Protein AF-A0A378Y1N2-F1 (afdb_monomer_lite)

Organism: Paenibacillus polymyxa (NCBI:txid1406)

pLDDT: mean 94.86, std 3.03, range [78.81, 98.0]

Foldseek 3Di:
DLVVLLVVQDVVLLVVLLVVLQVLLVPADPVQVVVCVPDPDDPSVCSNPCSPQGNCVVVQQCFQDVLVVRHGLVVLSPDPSSPSSSSSSSSPDDD

Structure (mmCIF, N/CA/C/O backbone):
data_AF-A0A378Y1N2-F1
#
_entry.id   AF-A0A378Y1N2-F1
#
loop_
_atom_site.group_PDB
_atom_site.id
_atom_site.type_symbol
_atom_site.label_atom_id
_atom_site.label_alt_id
_atom_site.label_comp_id
_atom_site.label_asym_id
_atom_site.label_entity_id
_atom_site.label_seq_id
_atom_site.pdbx_PDB_ins_code
_atom_site.Cartn_x
_atom_site.Cartn_y
_atom_site.Cartn_z
_atom_site.occupancy
_atom_site.B_iso_or_equiv
_atom_site.auth_seq_id
_atom_site.auth_comp_id
_atom_site.auth_asym_id
_atom_site.auth_atom_id
_atom_site.pdbx_PDB_model_num
ATOM 1 N N . MET A 1 1 ? -11.852 -4.951 10.010 1.00 86.19 1 MET A N 1
ATOM 2 C CA . MET A 1 1 ? -10.387 -4.939 9.779 1.00 86.19 1 MET A CA 1
ATOM 3 C C . MET A 1 1 ? -9.792 -3.539 9.815 1.00 86.19 1 MET A C 1
ATOM 5 O O . MET A 1 1 ? -8.791 -3.349 10.493 1.00 86.19 1 MET A O 1
ATOM 9 N N . ARG A 1 2 ? -10.391 -2.549 9.137 1.00 87.56 2 ARG A N 1
ATOM 10 C CA . ARG A 1 2 ? -9.886 -1.164 9.091 1.00 87.56 2 ARG A CA 1
ATOM 11 C C . ARG A 1 2 ? -9.569 -0.547 10.462 1.00 87.56 2 ARG A C 1
ATOM 13 O O . ARG A 1 2 ? -8.461 -0.061 10.649 1.00 87.56 2 ARG A O 1
ATOM 20 N N . GLU A 1 3 ? -10.485 -0.629 11.425 1.00 89.94 3 GLU A N 1
ATOM 21 C CA . GLU A 1 3 ? -10.276 -0.073 12.774 1.00 89.94 3 GLU A CA 1
ATOM 22 C C . GLU A 1 3 ? -9.116 -0.731 13.533 1.00 89.94 3 GLU A C 1
ATOM 24 O O . GLU A 1 3 ? -8.355 -0.045 14.211 1.00 89.94 3 GLU A O 1
ATOM 29 N N . THR A 1 4 ? -8.961 -2.053 13.409 1.00 90.31 4 THR A N 1
ATOM 30 C CA . THR A 1 4 ? -7.860 -2.804 14.031 1.00 90.31 4 THR A CA 1
ATOM 31 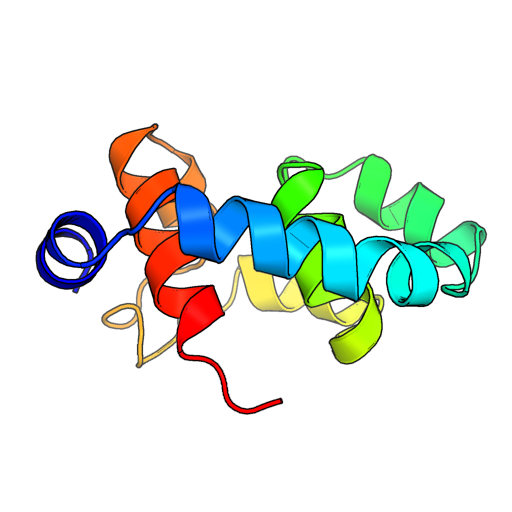C C . THR A 1 4 ? -6.519 -2.284 13.532 1.00 90.31 4 THR A C 1
ATOM 33 O O . THR A 1 4 ? -5.672 -1.892 14.327 1.00 90.31 4 THR A O 1
ATOM 36 N N . TYR A 1 5 ? -6.366 -2.190 12.211 1.00 91.88 5 TYR A N 1
ATOM 37 C CA . TYR A 1 5 ? -5.144 -1.684 11.600 1.00 91.88 5 TYR A CA 1
ATOM 38 C C . TYR A 1 5 ? -4.876 -0.216 11.922 1.00 91.88 5 TYR A C 1
ATOM 40 O O . TYR A 1 5 ? -3.730 0.153 12.160 1.00 91.88 5 TYR A O 1
ATOM 48 N N . LEU A 1 6 ? -5.916 0.623 11.965 1.00 92.44 6 LEU A N 1
ATOM 49 C CA . LEU A 1 6 ? -5.766 2.030 12.326 1.00 92.44 6 LEU A CA 1
ATOM 50 C C . LEU A 1 6 ? -5.191 2.191 13.740 1.00 92.44 6 LEU A C 1
ATOM 52 O O . LEU A 1 6 ? -4.270 2.979 13.930 1.00 92.44 6 LEU A O 1
ATOM 56 N N . LYS A 1 7 ? -5.689 1.414 14.711 1.00 92.50 7 LYS A N 1
ATOM 57 C CA . LYS A 1 7 ? -5.195 1.434 16.101 1.00 92.50 7 LYS A CA 1
ATOM 58 C C . LYS A 1 7 ? -3.732 1.008 16.223 1.00 92.50 7 LYS A C 1
ATOM 60 O O . LYS A 1 7 ? -3.042 1.425 17.145 1.00 92.50 7 LYS A O 1
ATOM 65 N N . GLU A 1 8 ? -3.266 0.171 15.308 1.00 91.50 8 GLU A N 1
ATOM 66 C CA . GLU A 1 8 ? -1.914 -0.387 15.319 1.00 91.50 8 GLU A CA 1
ATOM 67 C C . GLU A 1 8 ? -0.942 0.394 14.428 1.00 91.50 8 GLU A C 1
ATOM 69 O O . GLU A 1 8 ? 0.248 0.070 14.382 1.00 91.50 8 GLU A O 1
ATOM 74 N N . PHE A 1 9 ? -1.430 1.410 13.710 1.00 94.12 9 PHE A N 1
ATOM 75 C CA . PHE A 1 9 ? -0.606 2.203 12.816 1.00 94.12 9 PHE A CA 1
ATOM 76 C C . PHE A 1 9 ? 0.443 2.993 13.600 1.00 94.12 9 PHE A C 1
ATOM 78 O O . PHE A 1 9 ? 0.125 3.838 14.435 1.00 94.12 9 PHE A O 1
ATOM 85 N N . LYS A 1 10 ? 1.715 2.747 13.279 1.00 94.12 10 LYS A N 1
ATOM 86 C CA . LYS A 1 10 ? 2.862 3.476 13.823 1.00 94.12 10 LYS A CA 1
ATOM 87 C C . LYS A 1 10 ? 3.494 4.313 12.707 1.00 94.12 10 LYS A C 1
ATOM 89 O O . LYS A 1 10 ? 4.130 3.728 11.826 1.00 94.12 10 LYS A O 1
ATOM 94 N N . PRO A 1 11 ? 3.349 5.653 12.727 1.00 93.94 11 PRO A N 1
ATOM 95 C CA . PRO A 1 11 ? 3.911 6.526 11.695 1.00 93.94 11 PRO A CA 1
ATOM 96 C C . PRO A 1 11 ? 5.422 6.340 11.511 1.00 93.94 11 PRO A C 1
ATOM 98 O O . PRO A 1 11 ? 5.884 6.200 10.385 1.00 93.94 11 PRO A O 1
ATOM 101 N N . GLU A 1 12 ? 6.164 6.232 12.615 1.00 96.50 12 GLU A N 1
ATOM 102 C CA . GLU A 1 12 ? 7.614 5.970 12.651 1.00 96.50 12 GLU A CA 1
ATOM 103 C C . GLU A 1 12 ? 7.990 4.705 11.858 1.00 96.50 12 GLU A C 1
ATOM 105 O O . GLU A 1 12 ? 8.883 4.712 11.014 1.00 96.50 12 GLU A O 1
ATOM 110 N N . SER A 1 13 ? 7.255 3.608 12.081 1.00 95.75 13 SER A N 1
ATOM 111 C CA . SER A 1 13 ? 7.488 2.337 11.387 1.00 95.75 13 SER A CA 1
ATOM 112 C C . SER A 1 13 ? 7.200 2.444 9.891 1.00 95.75 13 SER A C 1
ATOM 114 O O . SER A 1 13 ? 7.911 1.843 9.089 1.00 95.75 13 SER A O 1
ATOM 116 N N . TRP A 1 14 ? 6.186 3.224 9.507 1.00 97.19 14 TRP A N 1
ATOM 117 C CA . TRP A 1 14 ? 5.890 3.490 8.101 1.00 97.19 14 TRP A CA 1
ATOM 118 C C . TRP A 1 14 ? 6.998 4.299 7.430 1.00 97.19 14 TRP A C 1
ATOM 120 O O . TRP A 1 14 ? 7.469 3.901 6.369 1.00 97.19 14 TRP A O 1
ATOM 130 N N . VAL A 1 15 ? 7.446 5.390 8.058 1.00 97.44 15 VAL A N 1
ATOM 131 C CA . VAL A 1 15 ? 8.529 6.238 7.535 1.00 97.44 15 VAL A CA 1
ATOM 132 C C . VAL A 1 15 ? 9.803 5.419 7.336 1.00 97.44 15 VAL A C 1
ATOM 134 O O . VAL A 1 15 ? 10.378 5.450 6.249 1.00 97.44 15 VAL A O 1
ATOM 137 N N . ASN A 1 16 ? 10.190 4.619 8.334 1.00 97.06 16 ASN A N 1
ATOM 138 C CA . ASN A 1 16 ? 11.347 3.732 8.227 1.00 97.06 16 ASN A CA 1
ATOM 139 C C . ASN A 1 16 ? 11.197 2.737 7.061 1.00 97.06 16 ASN A C 1
ATOM 141 O O . ASN A 1 16 ? 12.126 2.518 6.290 1.00 97.06 16 ASN A O 1
ATOM 145 N N . MET A 1 17 ? 10.004 2.164 6.875 1.00 95.56 17 MET A N 1
ATOM 146 C CA . MET A 1 17 ? 9.764 1.231 5.775 1.00 95.56 17 MET A CA 1
ATOM 147 C C . MET A 1 17 ? 9.844 1.899 4.399 1.00 95.56 17 MET A C 1
ATOM 149 O O . MET A 1 17 ? 10.407 1.311 3.480 1.00 95.56 17 MET A O 1
ATOM 153 N N . VAL A 1 18 ? 9.321 3.119 4.248 1.00 97.62 18 VAL A N 1
ATOM 154 C CA . VAL A 1 18 ? 9.450 3.894 3.004 1.00 97.62 18 VAL A CA 1
ATOM 155 C C . VAL A 1 18 ? 10.924 4.165 2.698 1.00 97.62 18 VAL A C 1
ATOM 157 O O . VAL A 1 18 ? 11.347 3.962 1.564 1.00 97.62 18 VAL A O 1
ATOM 160 N N . GLN A 1 19 ? 11.717 4.550 3.704 1.00 97.12 19 GLN A N 1
ATOM 161 C CA . GLN A 1 19 ? 13.155 4.791 3.546 1.00 97.12 19 GLN A CA 1
ATOM 162 C C . GLN A 1 19 ? 13.904 3.532 3.094 1.00 97.12 19 GLN A C 1
ATOM 164 O O . GLN A 1 19 ? 14.652 3.592 2.122 1.00 97.12 19 GLN A O 1
ATOM 169 N N . ILE A 1 20 ? 13.652 2.383 3.731 1.00 95.38 20 ILE A N 1
ATOM 170 C CA . ILE A 1 20 ? 14.276 1.100 3.363 1.00 95.38 20 ILE A CA 1
ATOM 171 C C . ILE A 1 20 ? 13.932 0.704 1.919 1.00 95.38 20 ILE A C 1
ATOM 173 O O . ILE A 1 20 ? 14.764 0.157 1.200 1.00 95.38 20 ILE A O 1
ATOM 177 N N . TYR A 1 21 ? 12.702 0.973 1.481 1.00 96.75 21 TYR A N 1
ATOM 178 C CA . TYR A 1 21 ? 12.235 0.583 0.150 1.00 96.75 21 TYR A CA 1
ATOM 179 C C . TYR A 1 21 ? 12.585 1.582 -0.949 1.00 96.75 21 TYR A C 1
ATOM 181 O O . TYR A 1 21 ? 12.436 1.247 -2.123 1.00 96.75 21 TYR A O 1
ATOM 189 N N . GLN A 1 22 ? 13.073 2.773 -0.601 1.00 97.62 22 GLN A N 1
ATOM 190 C CA . GLN A 1 22 ? 13.387 3.820 -1.567 1.00 97.62 22 GLN A CA 1
ATOM 191 C C . GLN A 1 22 ? 14.418 3.350 -2.601 1.00 97.62 22 GLN A C 1
ATOM 193 O O . GLN A 1 22 ? 14.178 3.476 -3.798 1.00 97.62 22 GLN A O 1
ATOM 198 N N . GLU A 1 23 ? 15.511 2.724 -2.160 1.00 96.31 23 GLU A N 1
ATOM 199 C CA . GLU A 1 23 ? 16.548 2.220 -3.067 1.00 96.31 23 GLU A CA 1
ATOM 200 C C . GLU A 1 23 ? 16.002 1.135 -4.008 1.00 96.31 23 GLU A C 1
ATOM 202 O O . GLU A 1 23 ? 16.20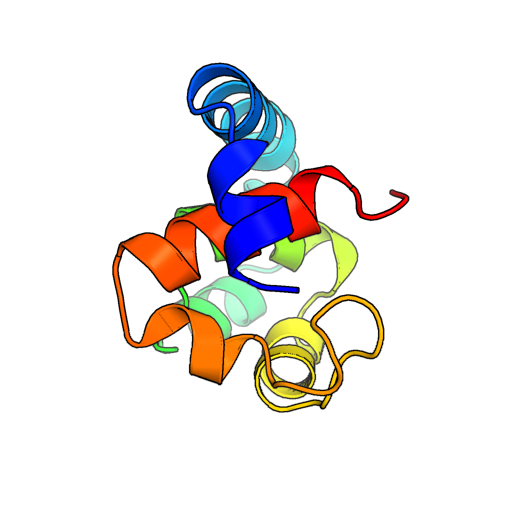0 1.197 -5.222 1.00 96.31 23 GLU A O 1
ATOM 207 N N . ARG A 1 24 ? 15.236 0.176 -3.468 1.00 96.06 24 ARG A N 1
ATOM 208 C CA . ARG A 1 24 ? 14.600 -0.883 -4.269 1.00 96.06 24 ARG A CA 1
ATOM 209 C C . ARG A 1 24 ? 13.601 -0.308 -5.269 1.00 96.06 24 ARG A C 1
ATOM 211 O O . ARG A 1 24 ? 13.523 -0.779 -6.398 1.00 96.06 24 ARG A O 1
ATOM 218 N N . TYR A 1 25 ? 12.848 0.716 -4.871 1.00 97.06 25 TYR A N 1
ATOM 219 C CA . TYR A 1 25 ? 11.953 1.449 -5.757 1.00 97.06 25 TYR A CA 1
ATOM 220 C C . TYR A 1 25 ? 12.722 2.132 -6.883 1.00 97.06 25 TYR A C 1
ATOM 222 O O . TYR A 1 25 ? 12.285 2.084 -8.030 1.00 97.06 25 TYR A O 1
ATOM 230 N N . ASP A 1 26 ? 13.875 2.731 -6.597 1.00 96.38 26 ASP A N 1
ATOM 231 C CA . ASP A 1 26 ? 14.659 3.428 -7.612 1.00 96.38 26 ASP A CA 1
ATOM 232 C C . ASP A 1 26 ? 15.278 2.501 -8.662 1.00 96.38 26 ASP A C 1
ATOM 234 O O . ASP A 1 26 ? 15.478 2.925 -9.803 1.00 96.38 26 ASP A O 1
ATOM 238 N N . GLN A 1 27 ? 15.462 1.227 -8.311 1.00 96.50 27 GLN A N 1
ATOM 239 C CA . GLN A 1 27 ? 15.897 0.157 -9.209 1.00 96.50 27 GLN A CA 1
ATOM 240 C C . GLN A 1 27 ? 14.767 -0.428 -10.077 1.00 96.50 27 GLN A C 1
ATOM 242 O O . GLN A 1 27 ? 15.053 -1.138 -11.042 1.00 96.50 27 GLN A O 1
ATOM 247 N N . VAL A 1 28 ? 13.489 -0.142 -9.784 1.00 96.62 28 VAL A N 1
ATOM 248 C CA . VAL A 1 28 ? 12.370 -0.603 -10.625 1.00 96.62 28 VAL A CA 1
ATOM 249 C C . VAL A 1 28 ? 12.425 0.080 -11.992 1.00 96.62 28 VAL A C 1
ATOM 251 O O . VAL A 1 28 ? 12.654 1.293 -12.087 1.00 96.62 28 VAL A O 1
ATOM 254 N N . ASP A 1 29 ? 12.132 -0.696 -13.041 1.00 97.00 29 ASP A N 1
ATOM 255 C CA . ASP A 1 29 ? 12.036 -0.226 -14.425 1.00 97.00 29 ASP A CA 1
ATOM 256 C C . ASP A 1 29 ? 11.308 1.138 -14.501 1.00 97.00 29 ASP A C 1
ATOM 258 O O . ASP A 1 29 ? 10.156 1.264 -14.053 1.00 97.00 29 ASP A O 1
ATOM 262 N N . PRO A 1 30 ? 11.960 2.186 -15.046 1.00 96.44 30 PRO A N 1
ATOM 263 C CA . PRO A 1 30 ? 11.362 3.506 -15.200 1.00 96.44 30 PRO A CA 1
ATOM 264 C C . PRO A 1 30 ? 10.004 3.502 -15.916 1.00 96.44 30 PRO A C 1
ATOM 266 O O . PRO A 1 30 ? 9.137 4.300 -15.558 1.00 96.44 30 PRO A O 1
ATOM 269 N N . ALA A 1 31 ? 9.781 2.609 -16.885 1.00 96.31 31 ALA A N 1
ATOM 270 C CA . ALA A 1 31 ? 8.511 2.484 -17.595 1.00 96.31 31 ALA A CA 1
ATOM 271 C C . ALA A 1 31 ? 7.387 2.009 -16.661 1.00 96.31 31 ALA A C 1
ATOM 273 O O . ALA A 1 31 ? 6.289 2.576 -16.667 1.00 96.31 31 ALA A O 1
ATOM 274 N N . ILE A 1 32 ? 7.679 1.037 -15.790 1.00 95.75 32 ILE A N 1
ATOM 275 C CA . ILE A 1 32 ? 6.744 0.551 -14.767 1.00 95.75 32 ILE A CA 1
ATOM 276 C C . ILE A 1 32 ? 6.456 1.663 -13.753 1.00 95.75 32 ILE A C 1
ATOM 278 O O . ILE A 1 32 ? 5.292 1.941 -13.448 1.00 95.75 32 ILE A O 1
ATOM 282 N N . ARG A 1 33 ? 7.496 2.362 -13.278 1.00 96.81 33 ARG A N 1
ATOM 283 C CA . ARG A 1 33 ? 7.337 3.506 -12.365 1.00 96.81 33 ARG A CA 1
ATOM 284 C C . ARG A 1 33 ? 6.467 4.601 -12.972 1.00 96.81 33 ARG A C 1
ATOM 286 O O . ARG A 1 33 ? 5.569 5.099 -12.301 1.00 96.81 33 ARG A O 1
ATOM 293 N N . ALA A 1 34 ? 6.683 4.946 -14.239 1.00 95.75 34 ALA A N 1
ATOM 294 C CA . ALA A 1 34 ? 5.888 5.945 -14.947 1.00 95.75 34 ALA A CA 1
ATOM 295 C C . ALA A 1 34 ? 4.426 5.508 -15.125 1.00 95.75 34 ALA A C 1
ATOM 297 O O . ALA A 1 34 ? 3.517 6.331 -15.010 1.00 95.75 34 ALA A O 1
ATOM 298 N N . LYS A 1 35 ? 4.180 4.218 -15.378 1.00 95.06 35 LYS A N 1
ATOM 299 C CA . LYS A 1 35 ? 2.827 3.659 -15.481 1.00 95.06 35 LYS A CA 1
ATOM 300 C C . LYS A 1 35 ? 2.081 3.760 -14.151 1.00 95.06 35 LYS A C 1
ATOM 302 O O . LYS A 1 35 ? 0.961 4.264 -14.120 1.00 95.06 35 LYS A O 1
ATOM 307 N N . VAL A 1 36 ? 2.708 3.342 -13.051 1.00 94.44 36 VAL A N 1
ATOM 308 C CA . VAL A 1 36 ? 2.095 3.381 -11.714 1.00 94.44 36 VAL A CA 1
ATOM 309 C C . VAL A 1 36 ? 1.978 4.808 -11.176 1.00 94.44 36 VAL A C 1
ATOM 311 O O . VAL A 1 36 ? 0.985 5.125 -10.526 1.00 94.44 36 VAL A O 1
ATOM 314 N N . ALA A 1 37 ? 2.898 5.7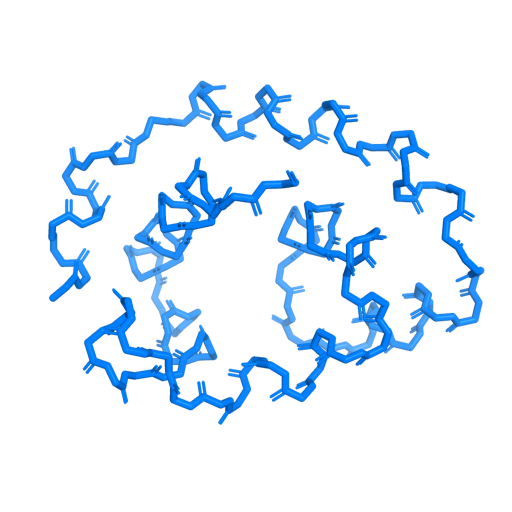10 -11.520 1.00 94.06 37 ALA A N 1
ATOM 315 C CA . ALA A 1 37 ? 2.819 7.122 -11.143 1.00 94.06 37 ALA A CA 1
ATOM 316 C C . ALA A 1 37 ? 1.574 7.841 -11.697 1.00 94.06 37 ALA A C 1
ATOM 318 O O . ALA A 1 37 ? 1.136 8.825 -11.110 1.00 94.06 37 ALA A O 1
ATOM 319 N N . LYS A 1 38 ? 0.977 7.344 -12.792 1.00 94.25 38 LYS A N 1
ATOM 320 C CA . LYS A 1 38 ? -0.291 7.859 -13.348 1.00 94.25 38 LYS A CA 1
ATOM 321 C C . LYS A 1 38 ? -1.532 7.381 -12.582 1.00 94.25 38 LYS A C 1
ATOM 323 O O . LYS A 1 38 ? -2.638 7.830 -12.873 1.00 94.25 38 LYS A O 1
ATOM 328 N N . SER A 1 39 ? -1.374 6.445 -11.648 1.00 93.44 39 SER A N 1
ATOM 329 C CA . SER A 1 39 ? -2.470 5.929 -10.826 1.00 93.44 39 SER A CA 1
ATOM 330 C C . SER A 1 39 ? -2.793 6.858 -9.651 1.00 93.44 39 SER A C 1
ATOM 332 O O . SER A 1 39 ? -2.046 7.780 -9.332 1.00 93.44 39 SER A O 1
ATOM 334 N N . LYS A 1 40 ? -3.900 6.578 -8.956 1.00 93.00 40 LYS A N 1
ATOM 335 C CA . LYS A 1 40 ? -4.299 7.291 -7.729 1.00 93.00 40 LYS A CA 1
ATOM 336 C C . LYS A 1 40 ? -3.606 6.765 -6.462 1.00 93.00 40 LYS A C 1
ATOM 338 O O . LYS A 1 40 ? -3.969 7.164 -5.360 1.00 93.00 40 LYS A O 1
ATOM 343 N N . ILE A 1 41 ? -2.644 5.849 -6.595 1.00 95.88 41 ILE A N 1
ATOM 344 C CA . ILE A 1 41 ? -1.949 5.245 -5.455 1.00 95.88 41 ILE A CA 1
ATOM 345 C C . ILE A 1 41 ? -0.994 6.286 -4.849 1.00 95.88 41 ILE A C 1
ATOM 347 O O . ILE A 1 41 ? -0.172 6.834 -5.584 1.00 95.88 41 ILE A O 1
ATOM 351 N N . PRO A 1 42 ? -1.027 6.548 -3.531 1.00 96.62 42 PRO A N 1
ATOM 352 C CA . PRO A 1 42 ? -0.073 7.444 -2.886 1.00 96.62 42 PRO A CA 1
ATOM 353 C C . PRO A 1 42 ? 1.377 7.015 -3.114 1.00 96.62 42 PRO A C 1
ATOM 355 O O . PRO A 1 42 ? 1.705 5.831 -3.017 1.00 96.62 42 PRO A O 1
ATOM 358 N N . LYS A 1 43 ? 2.265 7.986 -3.353 1.00 96.81 43 LYS A N 1
ATOM 359 C CA . LYS A 1 43 ? 3.675 7.739 -3.691 1.00 96.81 43 LYS A CA 1
ATOM 360 C C . LYS A 1 43 ? 4.388 6.822 -2.695 1.00 96.81 43 LYS A C 1
ATOM 362 O O . LYS A 1 43 ? 5.097 5.917 -3.110 1.00 96.81 43 LYS A O 1
ATOM 367 N N . GLU A 1 44 ? 4.163 7.017 -1.401 1.00 97.25 44 GLU A N 1
ATOM 368 C CA . GLU A 1 44 ? 4.762 6.188 -0.348 1.00 97.25 44 GLU A CA 1
ATOM 369 C C . GLU A 1 44 ? 4.342 4.713 -0.448 1.00 97.25 44 GLU A C 1
ATOM 371 O O . GLU A 1 44 ? 5.152 3.820 -0.234 1.00 97.25 44 GLU A O 1
ATOM 376 N N . ILE A 1 45 ? 3.086 4.442 -0.820 1.00 97.31 45 ILE A N 1
ATOM 377 C CA . ILE A 1 45 ? 2.598 3.072 -1.032 1.00 97.31 45 ILE A CA 1
ATOM 378 C C . ILE A 1 45 ? 3.216 2.485 -2.304 1.00 97.31 45 ILE A C 1
ATOM 380 O O . ILE A 1 45 ? 3.590 1.314 -2.311 1.00 97.31 45 ILE A O 1
ATOM 384 N N . GLN A 1 46 ? 3.391 3.296 -3.356 1.00 97.56 46 GLN A N 1
ATOM 385 C CA . GLN A 1 46 ? 4.123 2.868 -4.551 1.00 97.56 46 GLN A CA 1
ATOM 386 C C . GLN A 1 46 ? 5.569 2.492 -4.205 1.00 97.56 46 GLN A C 1
ATOM 388 O O . GLN A 1 46 ? 6.019 1.431 -4.617 1.00 97.56 46 GLN A O 1
ATOM 393 N N . ILE A 1 47 ? 6.275 3.311 -3.416 1.00 98.00 47 ILE A N 1
ATOM 394 C CA . ILE A 1 47 ? 7.654 3.031 -2.978 1.00 98.00 47 ILE A CA 1
ATOM 395 C C . ILE A 1 47 ? 7.739 1.664 -2.301 1.00 98.00 47 ILE A C 1
ATOM 397 O O . ILE A 1 47 ? 8.608 0.859 -2.611 1.00 98.00 47 ILE A O 1
ATOM 401 N N . VAL A 1 48 ? 6.793 1.390 -1.412 1.00 97.62 48 VAL A N 1
ATOM 402 C CA . VAL A 1 48 ? 6.812 0.208 -0.557 1.00 97.62 48 VAL A CA 1
ATOM 403 C C . VAL A 1 48 ? 6.387 -1.077 -1.272 1.00 97.62 48 VAL A C 1
ATOM 405 O O . VAL A 1 48 ? 6.909 -2.138 -0.934 1.00 97.62 48 VAL A O 1
ATOM 408 N N . LEU A 1 49 ? 5.433 -1.012 -2.207 1.00 97.06 49 LEU A N 1
ATOM 409 C CA . LEU A 1 49 ? 4.841 -2.202 -2.833 1.00 97.06 49 LEU A CA 1
ATOM 410 C C . LEU A 1 49 ? 5.334 -2.469 -4.254 1.00 97.06 49 LEU A C 1
ATOM 412 O O . LEU A 1 49 ? 5.378 -3.624 -4.675 1.00 97.06 49 LEU A O 1
ATOM 416 N N . LEU A 1 50 ? 5.689 -1.427 -5.010 1.00 96.69 50 LEU A N 1
ATOM 417 C CA . LEU A 1 50 ? 6.093 -1.587 -6.404 1.00 96.69 50 LEU A CA 1
ATOM 418 C C . LEU A 1 50 ? 7.318 -2.499 -6.583 1.00 96.69 50 LEU A C 1
ATOM 420 O O . LEU A 1 50 ? 7.295 -3.283 -7.528 1.00 96.69 50 LEU A O 1
ATOM 424 N N . PRO A 1 51 ? 8.345 -2.469 -5.708 1.00 96.19 51 PRO A N 1
ATOM 425 C CA . PRO A 1 51 ? 9.492 -3.367 -5.839 1.00 96.19 51 PRO A CA 1
ATOM 426 C C . PRO A 1 51 ? 9.143 -4.852 -5.736 1.00 96.19 51 PRO A C 1
ATOM 428 O O . PRO A 1 51 ? 9.812 -5.670 -6.358 1.00 96.19 51 PRO A O 1
ATOM 431 N N . ASP A 1 52 ? 8.113 -5.197 -4.960 1.00 94.75 52 ASP A N 1
ATOM 432 C CA . ASP A 1 52 ? 7.716 -6.590 -4.731 1.00 94.75 52 ASP A CA 1
ATOM 433 C C . ASP A 1 52 ? 6.653 -7.049 -5.742 1.00 94.75 52 ASP A C 1
ATOM 435 O O . ASP A 1 52 ? 6.636 -8.202 -6.163 1.00 94.75 52 ASP A O 1
ATOM 439 N N . MET A 1 53 ? 5.751 -6.149 -6.147 1.00 94.69 53 MET A N 1
ATOM 440 C CA . MET A 1 53 ? 4.605 -6.493 -6.996 1.00 94.69 53 MET A CA 1
ATOM 441 C C . MET A 1 53 ? 4.798 -6.156 -8.477 1.00 94.69 53 MET A C 1
ATOM 443 O O . MET A 1 53 ? 4.084 -6.693 -9.326 1.00 94.69 53 MET A O 1
ATOM 447 N N . GLY A 1 54 ? 5.693 -5.227 -8.814 1.00 94.69 54 GLY A N 1
ATOM 448 C CA . GLY A 1 54 ? 5.778 -4.664 -10.160 1.00 94.69 54 GLY A CA 1
ATOM 449 C C . GLY A 1 54 ? 4.422 -4.143 -10.654 1.00 94.69 54 GLY A C 1
ATOM 450 O O . GLY A 1 54 ? 3.616 -3.600 -9.894 1.00 94.69 54 GLY A O 1
ATOM 451 N N . GLU A 1 55 ? 4.124 -4.343 -11.938 1.00 94.19 55 GLU A N 1
ATOM 452 C CA . GLU A 1 55 ? 2.859 -3.893 -12.538 1.00 94.19 55 GLU A CA 1
ATOM 453 C C . GLU A 1 55 ? 1.607 -4.518 -11.909 1.00 94.19 55 GLU A C 1
ATOM 455 O O . GLU A 1 55 ? 0.524 -3.926 -11.975 1.00 94.19 55 GLU A O 1
ATOM 460 N N . TYR A 1 56 ? 1.744 -5.682 -11.263 1.00 95.31 56 TYR A N 1
ATOM 461 C CA . TYR A 1 56 ? 0.627 -6.343 -10.597 1.00 95.31 56 TYR A CA 1
ATOM 462 C C . TYR A 1 56 ? 0.032 -5.489 -9.472 1.00 95.31 56 TYR A C 1
ATOM 464 O O . TYR A 1 56 ? -1.146 -5.659 -9.158 1.00 95.31 56 TYR A O 1
ATOM 472 N N . LEU A 1 57 ? 0.778 -4.515 -8.934 1.00 96.19 57 LEU A N 1
ATOM 473 C CA . LEU A 1 57 ? 0.271 -3.544 -7.962 1.00 96.19 57 LEU A CA 1
ATOM 474 C C . LEU A 1 57 ? -1.048 -2.906 -8.423 1.00 96.19 57 LEU A C 1
ATOM 476 O O . LEU A 1 57 ? -1.989 -2.825 -7.640 1.00 96.19 57 LEU A O 1
ATOM 480 N N . LEU A 1 58 ? -1.158 -2.522 -9.700 1.00 95.94 58 LEU A N 1
ATOM 481 C CA . LEU A 1 58 ? -2.378 -1.909 -10.237 1.00 95.94 58 LEU A CA 1
ATOM 482 C C . LEU A 1 58 ? -3.578 -2.856 -10.157 1.00 95.94 58 LEU A C 1
ATOM 484 O O . LEU A 1 58 ? -4.671 -2.438 -9.807 1.00 95.94 58 LEU A O 1
ATOM 488 N N . THR A 1 59 ? -3.361 -4.141 -10.439 1.00 96.31 59 THR A N 1
ATOM 489 C CA . THR A 1 59 ? -4.414 -5.160 -10.329 1.00 96.31 59 THR A CA 1
ATOM 490 C C . THR A 1 59 ? -4.735 -5.473 -8.868 1.00 96.31 59 THR A C 1
ATOM 492 O O . THR A 1 59 ? -5.890 -5.700 -8.519 1.00 96.31 59 THR A O 1
ATOM 495 N N . TRP A 1 60 ? -3.721 -5.507 -8.001 1.00 95.94 60 TRP A N 1
ATOM 496 C CA . TRP A 1 60 ? -3.887 -5.800 -6.581 1.00 95.94 60 TRP A CA 1
ATOM 497 C C . TRP A 1 60 ? -4.734 -4.743 -5.866 1.00 95.94 60 TRP A C 1
ATOM 499 O O . TRP A 1 60 ? -5.544 -5.104 -5.016 1.00 95.94 60 TRP A O 1
ATOM 509 N N . MET A 1 61 ? -4.618 -3.470 -6.264 1.00 96.50 61 MET A N 1
ATOM 510 C CA . MET A 1 61 ? -5.410 -2.370 -5.704 1.00 96.50 61 MET A CA 1
ATOM 511 C C . MET A 1 61 ? -6.926 -2.582 -5.798 1.00 96.50 61 MET A C 1
ATOM 513 O O . MET A 1 61 ? -7.650 -2.126 -4.916 1.00 96.50 61 MET A O 1
ATOM 517 N N . ASP A 1 62 ? -7.392 -3.319 -6.808 1.00 96.25 62 ASP A N 1
ATOM 518 C CA . ASP A 1 62 ? -8.817 -3.564 -7.052 1.00 96.25 62 ASP A CA 1
ATOM 519 C C . ASP A 1 62 ? -9.256 -4.988 -6.666 1.00 96.25 62 ASP A C 1
ATOM 521 O O . ASP A 1 62 ? -10.423 -5.361 -6.810 1.00 96.25 62 ASP A O 1
ATOM 525 N N . LYS A 1 63 ? -8.339 -5.810 -6.138 1.00 96.38 63 LYS A N 1
ATOM 526 C CA . LYS A 1 63 ? -8.662 -7.153 -5.649 1.00 96.38 63 LYS A CA 1
ATOM 527 C C . LYS A 1 63 ? -9.141 -7.109 -4.205 1.00 96.38 63 LYS A C 1
ATOM 529 O O . LYS A 1 63 ? -8.582 -6.416 -3.362 1.00 96.38 63 LYS A O 1
ATOM 534 N N . LYS A 1 64 ? -10.148 -7.930 -3.898 1.00 94.81 64 LYS A N 1
ATOM 535 C CA . LYS A 1 64 ? -10.572 -8.177 -2.516 1.00 94.81 64 LYS A CA 1
ATOM 536 C C . LYS A 1 64 ? -9.481 -8.942 -1.778 1.00 94.81 64 LYS A C 1
ATOM 538 O O . LYS A 1 64 ? -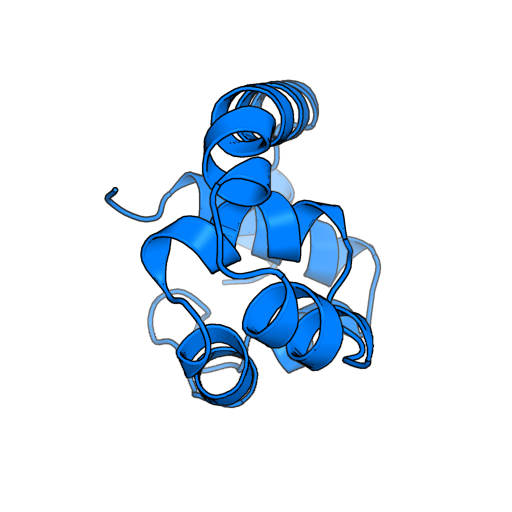9.133 -10.055 -2.174 1.00 94.81 64 LYS A O 1
ATOM 543 N N . VAL A 1 65 ? -8.973 -8.368 -0.694 1.00 92.94 65 VAL A N 1
ATOM 544 C CA . VAL A 1 65 ? -7.904 -8.969 0.109 1.00 92.94 65 VAL A CA 1
ATOM 545 C C . VAL A 1 65 ? -8.499 -9.490 1.421 1.00 92.94 65 VAL A C 1
ATOM 547 O O . VAL A 1 65 ? -9.032 -8.693 2.194 1.00 92.94 65 VAL A O 1
ATOM 550 N N . PRO A 1 66 ? -8.408 -10.801 1.730 1.00 90.88 66 PRO A N 1
ATOM 551 C CA . PRO A 1 66 ? -8.946 -11.353 2.978 1.00 90.88 66 PRO A CA 1
ATOM 552 C C . PRO A 1 66 ? -8.399 -10.663 4.234 1.00 90.88 66 PRO A C 1
ATOM 554 O O . PRO A 1 66 ? -9.162 -10.341 5.140 1.00 90.88 66 PRO A O 1
ATOM 557 N N . ALA A 1 67 ? -7.102 -10.332 4.250 1.00 89.62 67 ALA A N 1
ATOM 558 C CA . ALA A 1 67 ? -6.481 -9.592 5.351 1.00 89.62 67 ALA A CA 1
ATOM 559 C C . ALA A 1 67 ? -7.099 -8.195 5.558 1.00 89.62 67 ALA A C 1
ATOM 561 O O . ALA A 1 67 ? -7.167 -7.711 6.681 1.00 89.62 67 ALA A O 1
ATOM 562 N N . LEU A 1 68 ? -7.641 -7.572 4.507 1.00 92.25 68 LEU A N 1
ATOM 563 C CA . LEU A 1 68 ? -8.371 -6.304 4.588 1.00 92.25 68 LEU A CA 1
ATOM 564 C C . LEU A 1 68 ? -9.874 -6.499 4.856 1.00 92.25 68 LEU A C 1
ATOM 566 O O . LEU A 1 68 ? -10.662 -5.582 4.671 1.00 92.25 68 LEU A O 1
ATOM 570 N N . GLY A 1 69 ? -10.303 -7.686 5.294 1.00 90.94 69 GLY A N 1
ATOM 571 C CA . GLY A 1 69 ? -11.718 -7.983 5.528 1.00 90.94 69 GLY A CA 1
ATOM 572 C C . GLY A 1 69 ? -12.513 -8.134 4.232 1.00 90.94 69 GLY A C 1
ATOM 573 O O . GLY A 1 69 ? -13.680 -7.766 4.189 1.00 90.94 69 GLY A O 1
ATOM 574 N N . HIS A 1 70 ? -11.876 -8.657 3.179 1.00 91.88 70 HIS A N 1
ATOM 575 C CA . HIS A 1 70 ? -12.443 -8.803 1.832 1.00 91.88 70 HIS A CA 1
ATOM 576 C C . HIS A 1 70 ? -12.811 -7.480 1.134 1.00 91.88 70 HIS A C 1
ATOM 578 O O . HIS A 1 70 ? -13.550 -7.489 0.148 1.00 91.88 70 HIS A O 1
ATOM 584 N N . GLU A 1 71 ? -12.262 -6.358 1.597 1.00 94.25 71 GLU A N 1
ATOM 585 C CA . GLU A 1 71 ? -12.291 -5.071 0.898 1.00 94.25 71 GLU A CA 1
ATOM 586 C C . GLU A 1 71 ? -11.103 -4.940 -0.071 1.00 94.25 71 GLU A C 1
ATOM 588 O O . GLU A 1 71 ? -10.136 -5.712 -0.008 1.00 94.25 71 GLU A O 1
ATOM 593 N N . THR A 1 72 ? -11.173 -3.961 -0.976 1.00 96.38 72 THR A N 1
ATOM 594 C CA . THR A 1 72 ? -10.058 -3.637 -1.875 1.00 96.38 72 THR A CA 1
ATOM 595 C C . THR A 1 72 ? -9.112 -2.615 -1.233 1.00 96.38 72 THR A C 1
ATOM 597 O O . THR A 1 72 ? -9.564 -1.744 -0.483 1.00 96.38 72 THR A O 1
ATOM 600 N N . PRO A 1 73 ? -7.800 -2.652 -1.522 1.00 96.81 73 PRO A N 1
ATOM 601 C CA . PRO A 1 73 ? -6.887 -1.586 -1.109 1.00 96.81 73 PRO A CA 1
ATOM 602 C C . PRO A 1 73 ? -7.331 -0.196 -1.597 1.00 96.81 73 PRO A C 1
ATOM 604 O O . PRO A 1 73 ? -7.193 0.784 -0.866 1.00 96.81 73 PRO A O 1
ATOM 607 N N . SER A 1 74 ? -7.924 -0.100 -2.793 1.00 96.69 74 SER A N 1
ATOM 608 C CA . SER A 1 74 ? -8.503 1.142 -3.326 1.00 96.69 74 SER A CA 1
ATOM 609 C C . SER A 1 74 ? -9.608 1.715 -2.429 1.00 96.69 74 SER A C 1
ATOM 611 O O . SER A 1 74 ? -9.705 2.934 -2.284 1.00 96.69 74 SER A O 1
ATOM 613 N N . ASP A 1 75 ? -10.417 0.871 -1.778 1.00 95.94 75 ASP A N 1
ATOM 614 C CA . ASP A 1 75 ? -11.456 1.325 -0.843 1.00 95.94 75 ASP A CA 1
ATOM 615 C C . ASP A 1 75 ? -10.870 2.010 0.394 1.00 95.94 75 ASP A C 1
ATOM 617 O O . ASP A 1 75 ? -11.442 2.979 0.896 1.00 95.94 75 ASP A O 1
ATOM 621 N N . TYR A 1 76 ? -9.704 1.558 0.856 1.00 96.00 76 TYR A N 1
ATOM 622 C CA . TYR A 1 76 ? -9.014 2.159 1.994 1.00 96.00 76 TYR A CA 1
ATOM 623 C C . TYR A 1 76 ? -8.449 3.548 1.664 1.00 96.00 76 TYR A C 1
ATOM 625 O O . TYR A 1 76 ? -8.357 4.392 2.550 1.00 96.00 76 TYR A O 1
ATOM 633 N N . LEU A 1 77 ? -8.122 3.834 0.401 1.00 96.19 77 LEU A N 1
ATOM 634 C CA . LEU A 1 77 ? -7.585 5.138 -0.010 1.00 96.19 77 LEU A CA 1
ATOM 635 C C . LEU A 1 77 ? -8.630 6.265 -0.045 1.00 96.19 77 LEU A C 1
ATOM 637 O O . LEU A 1 77 ? -8.278 7.423 -0.256 1.00 96.19 77 LEU A O 1
ATOM 641 N N . LYS A 1 78 ? -9.915 5.954 0.162 1.00 94.94 78 LYS A N 1
ATOM 642 C CA . LYS A 1 78 ? -11.011 6.939 0.128 1.00 94.94 78 LYS A CA 1
ATOM 643 C C . LYS A 1 78 ? -11.035 7.873 1.343 1.00 94.94 78 LYS A C 1
ATOM 645 O O . LYS A 1 78 ? -11.749 8.871 1.314 1.00 94.94 78 LYS A O 1
ATOM 650 N N . SER A 1 79 ? -10.284 7.565 2.402 1.00 95.75 79 SER A N 1
ATOM 651 C CA . SER A 1 79 ? -10.155 8.418 3.586 1.00 95.75 79 SER A CA 1
ATOM 652 C C . SER A 1 79 ? -8.739 8.391 4.161 1.00 95.75 79 SER A C 1
ATOM 654 O O . SER A 1 79 ? -7.954 7.472 3.909 1.00 95.75 79 SER A O 1
ATOM 656 N N . GLU A 1 80 ? -8.401 9.401 4.965 1.00 94.44 80 GLU A N 1
ATOM 657 C CA . GLU A 1 80 ? -7.103 9.472 5.644 1.00 94.44 80 GLU A CA 1
ATOM 658 C C . GLU A 1 80 ? -6.917 8.302 6.625 1.00 94.44 80 GLU A C 1
ATOM 660 O O . GLU A 1 80 ? -5.878 7.640 6.634 1.00 94.44 80 GLU A O 1
ATOM 665 N N . GLU A 1 81 ? -7.947 7.999 7.415 1.00 95.44 81 GLU A N 1
ATOM 666 C CA . GLU A 1 81 ? -7.957 6.867 8.344 1.00 95.44 81 GLU A CA 1
ATOM 667 C C . GLU A 1 81 ? -7.824 5.526 7.623 1.00 95.44 81 GLU A C 1
ATOM 669 O O . GLU A 1 81 ? -7.037 4.672 8.034 1.00 95.44 81 GLU A O 1
ATOM 674 N N . GLY A 1 82 ? -8.545 5.347 6.513 1.00 96.12 82 GLY A N 1
ATOM 675 C CA . GLY A 1 82 ? -8.409 4.161 5.678 1.00 96.12 82 GLY A CA 1
ATOM 676 C C . GLY A 1 82 ? -6.992 4.040 5.121 1.00 96.12 82 GLY A C 1
ATOM 677 O O . GLY A 1 82 ? -6.399 2.967 5.173 1.00 96.12 82 GLY A O 1
ATOM 678 N N . THR A 1 83 ? -6.383 5.148 4.705 1.00 96.88 83 THR A N 1
ATOM 679 C CA . THR A 1 83 ? -5.001 5.150 4.216 1.00 96.88 83 THR A CA 1
ATOM 680 C C . THR A 1 83 ? -4.024 4.723 5.315 1.00 96.88 83 THR A C 1
ATOM 682 O O . THR A 1 83 ? -3.160 3.883 5.068 1.00 96.88 83 THR A O 1
ATOM 685 N N . LYS A 1 84 ? -4.176 5.228 6.547 1.00 97.31 84 LYS A N 1
ATOM 686 C CA . LYS A 1 84 ? -3.369 4.798 7.707 1.00 97.31 84 LYS A CA 1
ATOM 687 C C . LYS A 1 84 ? -3.561 3.311 8.016 1.00 97.31 84 LYS A C 1
ATOM 689 O O . LYS A 1 84 ? -2.584 2.596 8.231 1.00 97.31 84 LYS A O 1
ATOM 694 N N . ALA A 1 85 ? -4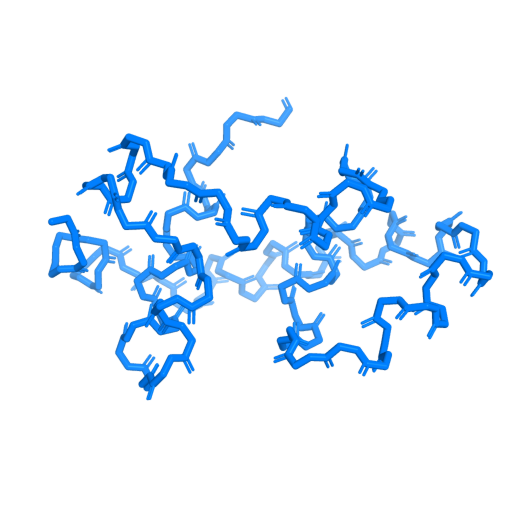.798 2.822 7.960 1.00 96.75 85 ALA A N 1
ATOM 695 C CA . ALA A 1 85 ? -5.097 1.406 8.145 1.00 96.75 85 ALA A CA 1
ATOM 696 C C . ALA A 1 85 ? -4.456 0.529 7.053 1.00 96.75 85 ALA A C 1
ATOM 698 O O . ALA A 1 85 ? -3.887 -0.516 7.357 1.00 96.75 85 ALA A O 1
ATOM 699 N N . LEU A 1 86 ? -4.481 0.961 5.789 1.00 97.25 86 LEU A N 1
ATOM 700 C CA . LEU A 1 86 ? -3.826 0.235 4.700 1.00 97.25 86 LEU A CA 1
ATOM 701 C C . LEU A 1 86 ? -2.310 0.193 4.904 1.00 97.25 86 LEU A C 1
ATOM 703 O O . LEU A 1 86 ? -1.709 -0.868 4.779 1.00 97.25 86 LEU A O 1
ATOM 707 N N . LYS A 1 87 ? -1.694 1.315 5.290 1.00 97.56 87 LYS A N 1
ATOM 708 C CA . LYS A 1 87 ? -0.263 1.372 5.627 1.00 97.56 87 LYS A CA 1
ATOM 709 C C . LYS A 1 87 ? 0.104 0.394 6.749 1.00 97.56 87 LYS A C 1
ATOM 711 O O . LYS A 1 87 ? 1.104 -0.312 6.639 1.00 97.56 87 LYS A O 1
ATOM 716 N N . ALA A 1 88 ? -0.716 0.301 7.796 1.00 96.44 88 ALA A N 1
ATOM 717 C CA . ALA A 1 88 ? -0.511 -0.662 8.881 1.00 96.44 88 ALA A CA 1
ATOM 718 C C . ALA A 1 88 ? -0.682 -2.122 8.431 1.00 96.44 88 ALA A C 1
ATOM 720 O O . ALA A 1 88 ? 0.063 -2.992 8.877 1.00 96.44 88 ALA A O 1
ATOM 721 N N . ALA A 1 89 ? -1.618 -2.398 7.520 1.00 95.94 89 ALA A N 1
ATOM 722 C CA . ALA A 1 89 ? -1.760 -3.721 6.922 1.00 95.94 89 ALA A CA 1
ATOM 723 C C . ALA A 1 89 ? -0.544 -4.089 6.056 1.00 95.94 89 ALA A C 1
ATOM 725 O O . ALA A 1 89 ? -0.037 -5.204 6.150 1.00 95.94 89 ALA A O 1
ATOM 726 N N . ILE A 1 90 ? -0.026 -3.141 5.269 1.00 95.94 90 ILE A N 1
ATOM 727 C CA . ILE A 1 90 ? 1.174 -3.335 4.444 1.00 95.94 90 ILE A CA 1
ATOM 728 C C . ILE A 1 90 ? 2.408 -3.608 5.319 1.00 95.94 90 ILE A C 1
ATOM 730 O O . ILE A 1 90 ? 3.203 -4.484 4.993 1.00 95.94 90 ILE A O 1
ATOM 734 N N . LEU A 1 91 ? 2.545 -2.929 6.466 1.00 95.06 91 LEU A N 1
ATOM 735 C CA . LEU A 1 91 ? 3.607 -3.194 7.453 1.00 95.06 91 LEU A CA 1
ATOM 736 C C . LEU A 1 91 ? 3.617 -4.644 7.972 1.00 95.06 91 LEU A C 1
ATOM 738 O O . LEU A 1 91 ? 4.624 -5.087 8.517 1.00 95.06 91 LEU A O 1
ATOM 742 N N . ARG A 1 92 ? 2.509 -5.377 7.819 1.00 91.81 92 ARG A N 1
ATOM 743 C CA . ARG A 1 92 ? 2.349 -6.772 8.254 1.00 91.81 92 ARG A CA 1
ATOM 744 C C . ARG A 1 92 ? 2.483 -7.784 7.123 1.00 91.81 92 ARG A C 1
ATOM 746 O O . ARG A 1 92 ? 2.385 -8.981 7.381 1.00 91.81 92 ARG A O 1
ATOM 753 N N . MET A 1 93 ? 2.656 -7.330 5.884 1.00 91.62 93 MET A N 1
ATOM 754 C CA . MET A 1 93 ? 2.836 -8.242 4.763 1.00 91.62 93 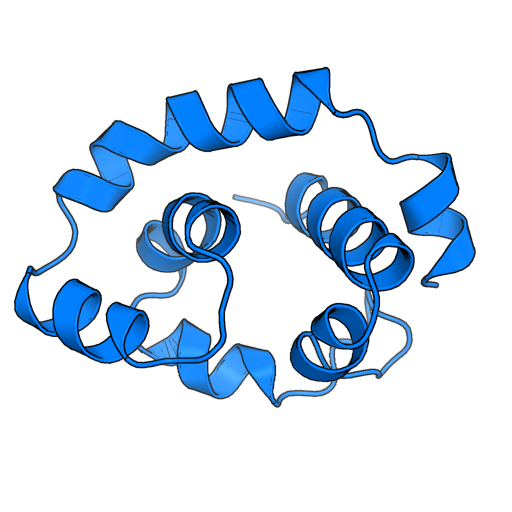MET A CA 1
ATOM 755 C C . MET A 1 93 ? 4.177 -8.971 4.900 1.00 91.62 93 MET A C 1
ATOM 757 O O . MET A 1 93 ? 5.190 -8.314 5.155 1.00 91.62 93 MET A O 1
ATOM 761 N N . PRO A 1 94 ? 4.208 -10.305 4.728 1.00 84.31 94 PRO A N 1
ATOM 762 C CA . PRO A 1 94 ? 5.470 -11.016 4.591 1.00 84.31 94 PRO A CA 1
ATOM 763 C C . PRO A 1 94 ? 6.202 -10.493 3.348 1.00 84.31 94 PRO A C 1
ATOM 765 O O . PRO A 1 94 ? 5.560 -10.181 2.341 1.00 84.31 94 PRO A O 1
ATOM 768 N N . ARG A 1 95 ? 7.522 -10.353 3.461 1.00 78.81 95 ARG A N 1
ATOM 769 C CA . ARG A 1 95 ? 8.411 -9.816 2.424 1.00 78.81 95 ARG A CA 1
ATOM 770 C C . ARG A 1 95 ? 9.304 -10.918 1.884 1.00 78.81 95 ARG A C 1
ATOM 772 O O . ARG A 1 95 ? 9.746 -11.741 2.718 1.00 78.81 95 ARG A O 1
#

Radius of gyration: 12.64 Å; chains: 1; bounding box: 29×21×34 Å

Secondary structure (DSSP, 8-state):
-HHHHHHH--HHHHHHHHHHHHHHHHTS-HHHHHHHHTSSS-HHHHHHHHHHHTTHHHHHTTS-BGGGTTB-HHHHTTSHHHHHHHHHHHTTS--

Sequence (95 aa):
MRETYLKEFKPESWVNMVQIYQERYDQVDPAIRAKVAKSKIPKEIQIVLLPDMGEYLLTWMDKKVPALGHETPSDYLKSEEGTKALKAAILRMPR